Protein AF-A0A0P1GDV9-F1 (afdb_monomer_lite)

Sequence (180 aa):
MIRPWNLSLCFVAASLPMLGAALVVLEMSLGLLAMLALVALIRLAWLDDNIVNDLLESERLPTAYINTMRRRQIWAWRLFGVASDRDPADVSPSLLATRLKAEAQCISTVLLTGAALVGAVLLPGLVGGVFFALMFWAAWQQMDRLAVTLVVLEYGAALPRERLLWRPAWVGSWLPRDDG

Structure (mmCIF, N/CA/C/O backbone):
data_AF-A0A0P1GDV9-F1
#
_entry.id   AF-A0A0P1GDV9-F1
#
loop_
_atom_site.group_PDB
_atom_site.id
_atom_site.type_symbol
_atom_site.label_atom_id
_atom_site.label_alt_id
_atom_site.label_comp_id
_atom_site.label_asym_id
_atom_site.label_entity_id
_atom_site.label_seq_id
_atom_site.pdbx_PDB_ins_code
_atom_site.Cartn_x
_atom_site.Cartn_y
_atom_site.Cartn_z
_atom_site.occupancy
_atom_site.B_iso_or_equiv
_atom_site.auth_seq_id
_atom_site.auth_comp_id
_atom_site.auth_asym_id
_atom_site.auth_atom_id
_atom_site.pdbx_PDB_model_num
ATOM 1 N N . MET A 1 1 ? -23.173 -13.476 1.689 1.00 49.09 1 MET A N 1
ATOM 2 C CA . MET A 1 1 ? -23.442 -13.620 0.241 1.00 49.09 1 MET A CA 1
ATOM 3 C C . MET A 1 1 ? -22.725 -12.477 -0.459 1.00 49.09 1 MET A C 1
ATOM 5 O O . MET A 1 1 ? -23.055 -11.330 -0.181 1.00 49.09 1 MET A O 1
ATOM 9 N N . ILE A 1 2 ? -21.681 -12.766 -1.240 1.00 51.66 2 ILE A N 1
ATOM 10 C CA . ILE A 1 2 ? -20.882 -11.723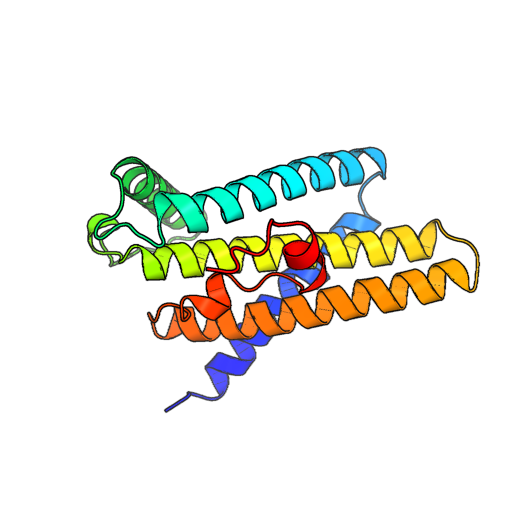 -1.897 1.00 51.66 2 ILE A CA 1
ATOM 11 C C . ILE A 1 2 ? -21.708 -11.142 -3.041 1.00 51.66 2 ILE A C 1
ATOM 13 O O . ILE A 1 2 ? -22.131 -11.880 -3.928 1.00 51.66 2 ILE A O 1
ATOM 17 N N . ARG A 1 3 ? -21.970 -9.834 -3.009 1.00 63.09 3 ARG A N 1
ATOM 18 C CA . ARG A 1 3 ? -22.605 -9.145 -4.133 1.00 63.09 3 ARG A CA 1
ATOM 19 C C . ARG A 1 3 ? -21.565 -9.017 -5.258 1.00 63.09 3 ARG A C 1
ATOM 21 O O . ARG A 1 3 ? -20.525 -8.407 -5.028 1.00 63.09 3 ARG A O 1
ATOM 28 N N . PRO A 1 4 ? -21.786 -9.591 -6.452 1.00 61.56 4 PRO A N 1
ATOM 29 C CA . PRO A 1 4 ? -20.751 -9.698 -7.490 1.00 61.56 4 PRO A CA 1
ATOM 30 C C . PRO A 1 4 ? -20.240 -8.340 -8.004 1.00 61.56 4 PRO A C 1
ATOM 32 O O . PRO A 1 4 ? -19.102 -8.239 -8.460 1.00 61.56 4 PRO A O 1
ATOM 35 N N . TRP A 1 5 ? -21.032 -7.272 -7.868 1.00 63.47 5 TRP A N 1
ATOM 36 C CA . TRP A 1 5 ? -20.610 -5.911 -8.212 1.00 63.47 5 TRP A CA 1
ATOM 37 C C . TRP A 1 5 ? -19.539 -5.337 -7.268 1.00 63.47 5 TRP A C 1
ATOM 39 O O . TRP A 1 5 ? -18.716 -4.536 -7.705 1.00 63.47 5 TRP A O 1
ATOM 49 N N . ASN A 1 6 ? -19.468 -5.799 -6.019 1.00 74.06 6 ASN A N 1
ATOM 50 C CA . ASN A 1 6 ? -18.494 -5.312 -5.039 1.00 74.06 6 ASN A CA 1
ATOM 51 C C . ASN A 1 6 ? -17.064 -5.773 -5.359 1.00 74.06 6 ASN A C 1
ATOM 53 O O . ASN A 1 6 ? -16.119 -4.995 -5.283 1.00 74.06 6 ASN A O 1
ATOM 57 N N . LEU A 1 7 ? -16.906 -7.019 -5.821 1.00 76.38 7 LEU A N 1
ATOM 58 C CA . LEU A 1 7 ? -15.599 -7.557 -6.222 1.00 76.38 7 LEU A CA 1
ATOM 59 C C . LEU A 1 7 ? -14.996 -6.777 -7.394 1.00 76.38 7 LEU A C 1
ATOM 61 O O . LEU A 1 7 ? -13.810 -6.454 -7.380 1.00 76.38 7 LEU A O 1
ATOM 65 N N . SER A 1 8 ? -15.829 -6.443 -8.381 1.00 80.88 8 SER A N 1
ATOM 66 C CA . SER A 1 8 ? -15.400 -5.675 -9.553 1.00 80.88 8 SER A CA 1
ATOM 67 C C . SER A 1 8 ? -14.944 -4.271 -9.151 1.00 80.88 8 SER A C 1
ATOM 69 O O . SER A 1 8 ? -13.902 -3.809 -9.608 1.00 80.88 8 SER A O 1
ATOM 71 N N . LEU A 1 9 ? -15.670 -3.616 -8.239 1.00 86.69 9 LEU A N 1
ATOM 72 C CA . LEU A 1 9 ? -15.297 -2.303 -7.709 1.00 86.69 9 LEU A CA 1
ATOM 73 C C . LEU A 1 9 ? -13.990 -2.347 -6.912 1.00 86.69 9 LEU A C 1
ATOM 75 O O . LEU A 1 9 ? -13.138 -1.485 -7.112 1.00 86.69 9 LEU A O 1
ATOM 79 N N . CYS A 1 10 ? -13.791 -3.350 -6.053 1.00 84.38 10 CYS A N 1
ATOM 80 C CA . CYS A 1 10 ? -12.544 -3.498 -5.301 1.00 84.38 10 CYS A CA 1
ATOM 81 C C . CYS A 1 10 ? -11.346 -3.777 -6.209 1.00 84.38 10 CYS A C 1
ATOM 83 O O . CYS A 1 10 ? -10.265 -3.253 -5.957 1.00 84.38 10 CYS A O 1
ATOM 85 N N . PHE A 1 11 ? -11.530 -4.564 -7.271 1.00 84.94 11 PHE A N 1
ATOM 86 C CA . PHE A 1 11 ? -10.477 -4.818 -8.249 1.00 84.94 11 PHE A CA 1
ATOM 87 C C . PHE A 1 11 ? -10.116 -3.547 -9.027 1.00 84.94 11 PHE A C 1
ATOM 89 O O . PHE A 1 11 ? -8.943 -3.186 -9.114 1.00 84.94 11 PHE A O 1
ATOM 96 N N . VAL A 1 12 ? -11.122 -2.809 -9.512 1.00 88.56 12 VAL A N 1
ATOM 97 C CA . VAL A 1 12 ? -10.911 -1.503 -10.155 1.00 88.56 12 VAL A CA 1
ATOM 98 C C . VAL A 1 12 ? -10.182 -0.559 -9.199 1.00 88.56 12 VAL A C 1
ATOM 100 O O . VAL A 1 12 ? -9.151 -0.003 -9.569 1.00 88.56 12 VAL A O 1
ATOM 103 N N . ALA A 1 13 ? -10.639 -0.439 -7.951 1.00 86.44 13 ALA A N 1
ATOM 104 C CA . ALA A 1 13 ? -10.000 0.398 -6.940 1.00 86.44 13 ALA A CA 1
ATOM 105 C C . ALA A 1 13 ? -8.549 -0.024 -6.652 1.00 86.44 13 ALA A C 1
ATOM 107 O O . ALA A 1 13 ? -7.683 0.837 -6.520 1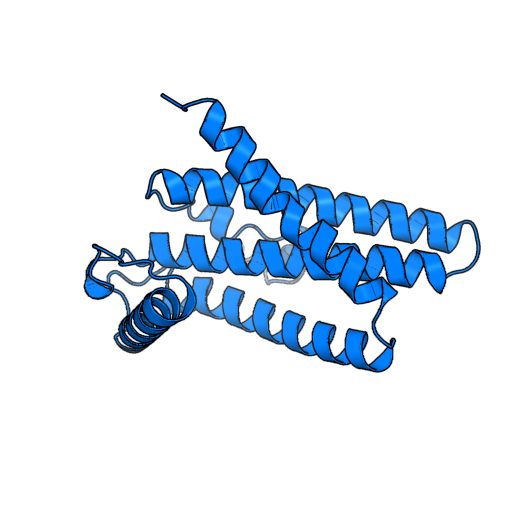.00 86.44 13 ALA A O 1
ATOM 108 N N . ALA A 1 14 ? -8.263 -1.327 -6.602 1.00 85.62 14 ALA A N 1
ATOM 109 C CA . ALA A 1 14 ? -6.916 -1.850 -6.389 1.00 85.62 14 ALA A CA 1
ATOM 110 C C . ALA A 1 14 ? -5.979 -1.614 -7.584 1.00 85.62 14 ALA A C 1
ATOM 112 O O . ALA A 1 14 ? -4.772 -1.511 -7.382 1.00 85.62 14 ALA A O 1
ATOM 113 N N . SER A 1 15 ? -6.520 -1.486 -8.801 1.00 87.12 15 SER A N 1
ATOM 114 C CA . SER A 1 15 ? -5.752 -1.197 -10.022 1.00 87.12 15 SER A CA 1
ATOM 115 C C . SER A 1 15 ? -5.386 0.287 -10.187 1.00 87.12 15 SER A C 1
ATOM 117 O O . SER A 1 15 ? -4.376 0.611 -10.816 1.00 87.12 15 SER A O 1
ATOM 119 N N . LEU A 1 16 ? -6.161 1.203 -9.586 1.00 91.50 16 LEU A N 1
ATOM 120 C CA . LEU A 1 16 ? -5.926 2.652 -9.674 1.00 91.50 16 LEU A CA 1
ATOM 121 C C . LEU A 1 16 ? -4.518 3.081 -9.221 1.00 91.50 16 LEU A C 1
ATOM 123 O O . LEU A 1 16 ? -3.921 3.901 -9.916 1.00 91.50 16 LEU A O 1
ATOM 127 N N . PRO A 1 17 ? -3.938 2.545 -8.128 1.00 91.38 17 PRO A N 1
ATOM 128 C CA . PRO A 1 17 ? -2.556 2.823 -7.751 1.00 91.38 17 PRO A CA 1
ATOM 129 C C . PRO A 1 17 ? -1.537 2.487 -8.845 1.00 91.38 17 PRO A C 1
ATOM 131 O O . PRO A 1 17 ? -0.610 3.264 -9.050 1.00 91.38 17 PRO A O 1
ATOM 134 N N . MET A 1 18 ? -1.708 1.376 -9.575 1.00 91.19 18 MET A N 1
ATOM 135 C CA . MET A 1 18 ? -0.808 1.016 -10.682 1.00 91.19 18 MET A CA 1
ATOM 136 C C . MET A 1 18 ? -0.916 2.026 -11.827 1.00 91.19 18 MET A C 1
ATOM 138 O O . MET A 1 18 ? 0.101 2.522 -12.309 1.00 91.19 18 MET A O 1
ATOM 142 N N . LEU A 1 19 ? -2.143 2.375 -12.229 1.00 90.69 19 LEU A N 1
ATOM 143 C CA . LEU A 1 19 ? -2.387 3.375 -13.274 1.00 90.69 19 LEU A CA 1
ATOM 144 C C . LEU A 1 19 ? -1.840 4.752 -12.878 1.00 90.69 19 LEU A C 1
ATOM 146 O O . LEU A 1 19 ? -1.146 5.394 -13.662 1.00 90.69 19 LEU A O 1
ATOM 150 N N . GLY A 1 20 ? -2.107 5.184 -11.644 1.00 89.25 20 GLY A N 1
ATOM 151 C CA . GLY A 1 20 ? -1.603 6.443 -11.104 1.00 89.25 20 GLY A CA 1
ATOM 152 C C . GLY A 1 20 ? -0.076 6.477 -11.051 1.00 89.25 20 GLY A C 1
ATOM 153 O O . GLY A 1 20 ? 0.523 7.462 -11.472 1.00 89.25 20 GLY A O 1
ATOM 154 N N . ALA A 1 21 ? 0.563 5.391 -10.607 1.00 88.81 21 ALA A N 1
ATOM 155 C CA . ALA A 1 21 ? 2.019 5.272 -10.602 1.00 88.81 21 ALA A CA 1
ATOM 156 C C . ALA A 1 21 ? 2.602 5.382 -12.014 1.00 88.81 21 ALA A C 1
ATOM 158 O O . ALA A 1 21 ? 3.586 6.091 -12.211 1.00 88.81 21 ALA A O 1
ATOM 159 N N . ALA A 1 22 ? 1.979 4.722 -12.994 1.00 89.50 22 ALA A N 1
ATOM 160 C CA . ALA A 1 22 ? 2.424 4.781 -14.378 1.00 89.50 22 ALA A CA 1
ATOM 161 C C . ALA A 1 22 ? 2.381 6.208 -14.935 1.00 89.50 22 ALA A C 1
ATOM 163 O O . ALA A 1 22 ? 3.375 6.673 -15.485 1.00 89.50 22 ALA A O 1
ATOM 164 N N . LEU A 1 23 ? 1.275 6.927 -14.723 1.00 91.19 23 LEU A N 1
ATOM 165 C CA . LEU A 1 23 ? 1.147 8.324 -15.147 1.00 91.19 23 LEU A CA 1
ATOM 166 C C . LEU A 1 23 ? 2.181 9.228 -14.461 1.00 91.19 23 LEU A C 1
ATOM 168 O O . LEU A 1 23 ? 2.836 10.024 -15.122 1.00 91.19 23 LEU A O 1
ATOM 172 N N . VAL A 1 24 ? 2.377 9.075 -13.149 1.00 89.06 24 VAL A N 1
ATOM 173 C CA . VAL A 1 24 ? 3.341 9.884 -12.385 1.00 89.06 24 VAL A CA 1
ATOM 174 C C . VAL A 1 24 ? 4.775 9.664 -12.869 1.00 89.06 24 VAL A C 1
ATOM 176 O O . VAL A 1 24 ? 5.533 10.621 -12.999 1.00 89.06 24 VAL A O 1
ATOM 179 N N . VAL A 1 25 ? 5.156 8.419 -13.151 1.00 89.69 25 VAL A N 1
ATOM 180 C CA . VAL A 1 25 ? 6.519 8.078 -13.586 1.00 89.69 25 VAL A CA 1
ATOM 181 C C . VAL A 1 25 ? 6.840 8.633 -14.968 1.00 89.69 25 VAL A C 1
ATOM 183 O O . VAL A 1 25 ? 7.984 9.004 -15.211 1.00 89.69 25 VAL A O 1
ATOM 186 N N . LEU A 1 26 ? 5.848 8.715 -15.855 1.00 86.00 26 LEU A N 1
ATOM 187 C CA . LEU A 1 26 ? 6.033 9.271 -17.195 1.00 86.00 26 LEU A CA 1
ATOM 188 C C . LEU A 1 26 ? 6.226 10.796 -17.185 1.00 86.00 26 LEU A C 1
ATOM 190 O O . LEU A 1 26 ? 6.903 11.322 -18.063 1.00 86.00 26 LEU A O 1
ATOM 194 N N . GLU A 1 27 ? 5.669 11.489 -16.190 1.00 91.06 27 GLU A N 1
ATOM 195 C CA . GLU A 1 27 ? 5.652 12.958 -16.126 1.00 91.06 27 GLU A CA 1
ATOM 196 C C . GLU A 1 27 ? 6.720 13.552 -15.189 1.00 91.06 27 GLU A C 1
ATOM 198 O O . GLU A 1 27 ? 7.066 14.730 -15.289 1.00 91.06 27 GLU A O 1
ATOM 203 N N . MET A 1 28 ? 7.245 12.771 -14.240 1.00 91.19 28 MET A N 1
ATOM 204 C CA . MET A 1 28 ? 8.168 13.273 -13.218 1.00 91.19 28 MET A CA 1
ATOM 205 C C . MET A 1 28 ? 9.642 13.018 -13.534 1.00 91.19 28 MET A C 1
ATOM 207 O O . MET A 1 28 ? 10.029 12.020 -14.135 1.00 91.19 28 MET A O 1
ATOM 211 N N . SER A 1 29 ? 10.506 13.904 -13.030 1.00 92.88 29 SER A N 1
ATOM 212 C CA . SER A 1 29 ? 11.953 13.701 -13.089 1.00 92.88 29 SER A CA 1
ATOM 213 C C . SER A 1 29 ? 12.409 12.576 -12.151 1.00 92.88 29 SER A C 1
ATOM 215 O O . SER A 1 29 ? 11.859 12.379 -11.064 1.00 92.88 29 SER A O 1
ATOM 217 N N . LEU A 1 30 ? 13.482 11.874 -12.532 1.00 90.00 30 LEU A N 1
ATOM 218 C CA . LEU A 1 30 ? 14.034 10.757 -11.753 1.00 90.00 30 LEU A CA 1
ATOM 219 C C . LEU A 1 30 ? 14.408 11.148 -10.316 1.00 90.00 30 LEU A C 1
ATOM 221 O O . LEU A 1 30 ? 14.197 10.366 -9.393 1.00 90.00 30 LEU A O 1
ATOM 225 N N . GLY A 1 31 ? 14.928 12.363 -10.111 1.00 91.12 31 GLY A N 1
ATOM 226 C CA . GLY A 1 31 ? 15.275 12.858 -8.777 1.00 91.12 31 GLY A CA 1
ATOM 227 C C . GLY A 1 31 ? 14.054 12.978 -7.859 1.00 91.12 31 GLY A C 1
ATOM 228 O O . GLY A 1 31 ? 14.101 12.537 -6.712 1.00 91.12 31 GLY A O 1
ATOM 229 N N . LEU A 1 32 ? 12.938 13.505 -8.374 1.00 92.00 32 LEU A N 1
ATOM 230 C CA . LEU A 1 32 ? 11.686 13.595 -7.617 1.00 92.00 32 LEU A CA 1
ATOM 231 C C . LEU A 1 32 ? 11.095 12.211 -7.345 1.00 92.00 32 LEU A C 1
ATOM 233 O O . LEU A 1 32 ? 10.668 11.946 -6.223 1.00 92.00 32 LEU A O 1
ATOM 237 N N . LEU A 1 33 ? 11.131 11.312 -8.332 1.00 93.62 33 LEU A N 1
ATOM 238 C CA . LEU A 1 33 ? 10.692 9.926 -8.156 1.00 93.62 33 LEU A CA 1
ATOM 239 C C . LEU A 1 33 ? 11.490 9.217 -7.056 1.00 93.62 33 LEU A C 1
ATOM 241 O O . LEU A 1 33 ? 10.896 8.551 -6.212 1.00 93.62 33 LEU A O 1
ATOM 245 N N . ALA A 1 34 ? 12.811 9.406 -7.009 1.00 91.81 34 ALA A N 1
ATOM 246 C CA . ALA A 1 34 ? 13.656 8.843 -5.959 1.00 91.81 34 ALA A CA 1
ATOM 247 C C . ALA A 1 34 ? 13.310 9.401 -4.566 1.00 91.81 34 ALA A C 1
ATOM 249 O O . ALA A 1 34 ? 13.218 8.638 -3.603 1.00 91.81 34 ALA A O 1
ATOM 250 N N . MET A 1 35 ? 13.061 10.711 -4.449 1.00 95.69 35 MET A N 1
ATOM 251 C CA . MET A 1 35 ? 12.635 11.321 -3.182 1.00 95.69 35 MET A CA 1
ATOM 252 C C . MET A 1 35 ? 11.270 10.797 -2.721 1.00 95.69 35 MET A C 1
ATOM 254 O O . MET A 1 35 ? 11.110 10.439 -1.554 1.00 95.69 35 MET A O 1
ATOM 258 N N . LEU A 1 36 ? 10.295 10.709 -3.631 1.00 94.19 36 LEU A N 1
ATOM 259 C CA . LEU A 1 36 ? 8.977 10.146 -3.334 1.00 94.19 36 LEU A CA 1
ATOM 260 C C . LEU A 1 36 ? 9.078 8.673 -2.934 1.00 94.19 36 LEU A C 1
ATOM 262 O O . LEU A 1 36 ? 8.427 8.258 -1.975 1.00 94.19 36 LEU A O 1
ATOM 266 N N . ALA A 1 37 ? 9.930 7.902 -3.613 1.00 93.81 37 ALA A N 1
ATOM 267 C CA . ALA A 1 37 ? 10.181 6.509 -3.276 1.00 93.81 37 ALA A CA 1
ATOM 268 C C . ALA A 1 37 ? 10.767 6.364 -1.865 1.00 93.81 37 ALA A C 1
ATOM 270 O O . ALA A 1 37 ? 10.305 5.523 -1.098 1.00 93.81 37 ALA A O 1
ATOM 271 N N . LEU A 1 38 ? 11.718 7.220 -1.480 1.00 95.81 38 LEU A N 1
ATOM 272 C CA . LEU A 1 38 ? 12.285 7.216 -0.131 1.00 95.81 38 LEU A CA 1
ATOM 273 C C . LEU A 1 38 ? 11.224 7.521 0.936 1.00 95.81 38 LEU A C 1
ATOM 275 O O . LEU A 1 38 ? 11.117 6.798 1.925 1.00 95.81 38 LEU A O 1
ATOM 279 N N . VAL A 1 39 ? 10.406 8.555 0.723 1.00 96.06 39 VAL A N 1
ATOM 280 C CA . VAL A 1 39 ? 9.308 8.905 1.641 1.00 96.06 39 VAL A CA 1
ATOM 281 C C . VAL A 1 39 ? 8.308 7.753 1.758 1.00 96.06 39 VAL A C 1
ATOM 283 O O . VAL A 1 39 ? 7.880 7.411 2.860 1.00 96.06 39 VAL A O 1
ATOM 286 N N . ALA A 1 40 ? 7.966 7.119 0.638 1.00 94.25 40 ALA A N 1
ATOM 287 C CA . ALA A 1 40 ? 7.076 5.969 0.601 1.00 94.25 40 ALA A CA 1
ATOM 288 C C . ALA A 1 40 ? 7.655 4.750 1.343 1.00 94.25 40 ALA A C 1
ATOM 290 O O . ALA A 1 40 ? 6.923 4.088 2.074 1.00 94.25 40 ALA A O 1
ATOM 291 N N . LEU A 1 41 ? 8.959 4.481 1.228 1.00 94.31 41 LEU A N 1
ATOM 292 C CA . LEU A 1 41 ? 9.630 3.410 1.973 1.00 94.31 41 LEU A CA 1
ATOM 293 C C . LEU A 1 41 ? 9.647 3.677 3.483 1.00 94.31 41 LEU A C 1
ATOM 295 O O . LEU A 1 41 ? 9.322 2.785 4.264 1.00 94.31 41 LEU A O 1
ATOM 299 N N . ILE A 1 42 ? 9.952 4.911 3.902 1.00 95.44 42 ILE A N 1
ATOM 300 C CA . ILE A 1 42 ? 9.871 5.316 5.316 1.00 95.44 42 ILE A CA 1
ATOM 301 C C . ILE A 1 42 ? 8.438 5.138 5.828 1.00 95.44 42 ILE A C 1
ATOM 303 O O . ILE A 1 42 ? 8.217 4.614 6.920 1.00 95.44 42 ILE A O 1
ATOM 307 N N . ARG A 1 43 ? 7.448 5.534 5.021 1.00 94.75 43 ARG A N 1
ATOM 308 C CA . ARG A 1 43 ? 6.032 5.373 5.354 1.00 94.75 43 ARG A CA 1
ATOM 309 C C . ARG A 1 43 ? 5.644 3.904 5.501 1.00 94.75 43 ARG A C 1
ATOM 311 O O . ARG A 1 43 ? 4.911 3.589 6.431 1.00 94.75 43 ARG A O 1
ATOM 318 N N . LEU A 1 44 ? 6.126 3.024 4.623 1.00 92.62 44 LEU A N 1
ATOM 319 C CA . LEU A 1 44 ? 5.893 1.582 4.722 1.00 92.62 44 LEU A CA 1
ATOM 320 C C . LEU A 1 44 ? 6.454 1.007 6.020 1.00 92.62 44 LEU A C 1
ATOM 322 O O . LEU A 1 44 ? 5.721 0.332 6.736 1.00 92.62 44 LEU A O 1
ATOM 326 N N . ALA A 1 45 ? 7.708 1.327 6.351 1.00 92.00 45 ALA A N 1
ATOM 327 C CA . ALA A 1 45 ? 8.336 0.868 7.587 1.00 92.00 45 ALA A CA 1
ATOM 328 C C . ALA A 1 45 ? 7.552 1.331 8.824 1.00 92.00 45 ALA A C 1
ATOM 330 O O . ALA A 1 45 ? 7.263 0.534 9.710 1.00 92.00 45 ALA A O 1
ATOM 331 N N . TRP A 1 46 ? 7.137 2.600 8.844 1.00 93.44 46 TRP A N 1
ATOM 332 C CA . TRP A 1 46 ? 6.319 3.154 9.922 1.00 93.44 46 TRP A CA 1
ATOM 333 C C . TRP A 1 46 ? 4.941 2.484 10.035 1.00 93.44 46 TRP A C 1
ATOM 335 O O . TRP A 1 46 ? 4.449 2.254 11.136 1.00 93.44 46 TRP A O 1
ATOM 345 N N . LEU A 1 47 ? 4.291 2.174 8.906 1.00 92.19 47 LEU A N 1
ATOM 346 C CA . LEU A 1 47 ? 2.999 1.482 8.904 1.00 92.19 47 LEU A CA 1
ATOM 347 C C . LEU A 1 47 ? 3.124 0.061 9.451 1.00 92.19 47 LEU A C 1
ATOM 349 O O . LEU A 1 47 ? 2.297 -0.339 10.267 1.00 92.19 47 LEU A O 1
ATOM 353 N N . ASP A 1 48 ? 4.137 -0.684 9.010 1.00 90.38 48 ASP A N 1
ATOM 354 C CA . ASP A 1 48 ? 4.367 -2.047 9.482 1.00 90.38 48 ASP A CA 1
ATOM 355 C C . ASP A 1 48 ? 4.688 -2.068 10.984 1.00 90.38 48 ASP A C 1
ATOM 357 O O . ASP A 1 48 ? 4.130 -2.899 11.700 1.00 90.38 48 ASP A O 1
ATOM 361 N N . ASP A 1 49 ? 5.511 -1.136 11.473 1.00 90.12 49 ASP A N 1
ATOM 362 C CA . ASP A 1 49 ? 5.853 -1.030 12.897 1.00 90.12 49 ASP A CA 1
ATOM 363 C C . ASP A 1 49 ? 4.613 -0.767 13.765 1.00 90.12 49 ASP A C 1
ATOM 365 O O . ASP A 1 49 ? 4.332 -1.506 14.706 1.00 90.12 49 ASP A O 1
ATOM 369 N N . ASN A 1 50 ? 3.780 0.199 13.371 1.00 90.69 50 ASN A N 1
ATOM 370 C CA . ASN A 1 50 ? 2.548 0.517 14.091 1.00 90.69 50 ASN A CA 1
ATOM 371 C C . ASN A 1 50 ? 1.507 -0.604 14.046 1.00 90.69 50 ASN A C 1
ATOM 373 O O . ASN A 1 50 ? 0.770 -0.810 15.007 1.00 90.69 50 ASN A O 1
ATOM 377 N N . ILE A 1 51 ? 1.401 -1.332 12.931 1.00 91.12 51 ILE A N 1
ATOM 378 C CA . ILE A 1 51 ? 0.498 -2.486 12.868 1.00 91.12 51 ILE A CA 1
ATOM 379 C C . ILE A 1 51 ? 0.927 -3.521 13.907 1.00 91.12 51 ILE A C 1
ATOM 381 O O . ILE A 1 51 ? 0.079 -4.013 14.650 1.00 91.12 51 ILE A O 1
ATOM 385 N N . VAL A 1 52 ? 2.223 -3.838 13.962 1.00 89.31 52 VAL A N 1
ATOM 386 C CA . VAL A 1 52 ? 2.755 -4.883 14.840 1.00 89.31 52 VAL A CA 1
ATOM 387 C C . VAL A 1 52 ? 2.700 -4.466 16.305 1.00 89.31 52 VAL A C 1
ATOM 389 O O . VAL A 1 52 ? 2.136 -5.207 17.107 1.00 89.31 52 VAL A O 1
ATOM 392 N N . ASN A 1 53 ? 3.237 -3.294 16.636 1.00 87.69 53 ASN A N 1
ATOM 393 C CA . ASN A 1 53 ? 3.475 -2.894 18.021 1.00 87.69 53 ASN A CA 1
ATOM 394 C C . ASN A 1 53 ? 2.263 -2.206 18.662 1.00 87.69 53 ASN A C 1
ATOM 396 O O . ASN A 1 53 ? 1.986 -2.437 19.835 1.00 87.69 53 ASN A O 1
ATOM 400 N N . ASP A 1 54 ? 1.514 -1.391 17.910 1.00 89.12 54 ASP A N 1
ATOM 401 C CA . ASP A 1 54 ? 0.447 -0.570 18.500 1.00 89.12 54 ASP A CA 1
ATOM 402 C C . ASP A 1 54 ? -0.944 -1.203 18.383 1.00 89.12 54 ASP A C 1
ATOM 404 O O . ASP A 1 54 ? -1.827 -0.912 19.192 1.00 89.12 54 ASP A O 1
ATOM 408 N N . LEU A 1 55 ? -1.195 -2.001 17.336 1.00 90.00 55 LEU A N 1
ATOM 409 C CA . LEU A 1 55 ? -2.565 -2.370 16.956 1.00 90.00 55 LEU A CA 1
ATOM 410 C C . LEU A 1 55 ? -2.908 -3.846 17.123 1.00 90.00 55 LEU A C 1
ATOM 412 O O . LEU A 1 55 ? -4.067 -4.147 17.402 1.00 90.00 55 LEU A O 1
ATOM 416 N N . LEU A 1 56 ? -1.960 -4.766 16.927 1.00 87.31 56 LEU A N 1
ATOM 417 C CA . LEU A 1 56 ? -2.262 -6.201 16.994 1.00 87.31 56 LEU A CA 1
ATOM 418 C C . LEU A 1 56 ? -2.535 -6.702 18.413 1.00 87.31 56 LEU A C 1
ATOM 420 O O . LEU A 1 56 ? -3.298 -7.653 18.569 1.00 87.31 56 LEU A O 1
ATOM 424 N N . GLU A 1 57 ? -1.928 -6.079 19.420 1.00 86.06 57 GLU A N 1
ATOM 425 C CA . GLU A 1 57 ? -2.048 -6.499 20.823 1.00 86.06 57 GLU A CA 1
ATOM 426 C C . GLU A 1 57 ? -2.957 -5.585 21.644 1.00 86.06 57 GLU A C 1
ATOM 428 O O . GLU A 1 57 ? -3.315 -5.914 22.773 1.00 86.06 57 GLU A O 1
ATOM 433 N N . SER A 1 58 ? -3.373 -4.450 21.081 1.00 86.81 58 SER A N 1
ATOM 434 C CA . SER A 1 58 ? -4.208 -3.509 21.812 1.00 86.81 58 SER A CA 1
ATOM 435 C C . SER A 1 58 ? -5.679 -3.915 21.800 1.00 86.81 58 SER A C 1
ATOM 437 O O . SER A 1 58 ? -6.275 -4.163 20.751 1.00 86.81 58 SER A O 1
ATOM 439 N N . GLU A 1 59 ? -6.306 -3.880 22.974 1.00 87.62 59 GLU A N 1
ATOM 440 C CA . GLU A 1 59 ? -7.752 -4.068 23.129 1.00 87.62 59 GLU A CA 1
ATOM 441 C C . GLU A 1 59 ? -8.554 -2.825 22.709 1.00 87.62 59 GLU A C 1
ATOM 443 O O . GLU A 1 59 ? -9.733 -2.920 22.366 1.00 87.62 59 GLU A O 1
ATOM 448 N N . ARG A 1 60 ? -7.930 -1.637 22.742 1.00 88.75 60 ARG A N 1
ATOM 449 C CA . ARG A 1 60 ? -8.578 -0.347 22.449 1.00 88.75 60 ARG A CA 1
ATOM 450 C C . ARG A 1 60 ? -7.685 0.559 21.613 1.00 88.75 60 ARG A C 1
ATOM 452 O O . ARG A 1 60 ? -6.463 0.502 21.693 1.00 88.75 60 ARG A O 1
ATOM 459 N N . LEU A 1 61 ? -8.285 1.433 20.810 1.00 89.94 61 LEU A N 1
ATOM 460 C CA . LEU A 1 61 ? -7.504 2.381 20.018 1.00 89.94 61 LEU A CA 1
ATOM 461 C C . LEU A 1 61 ? -6.851 3.449 20.908 1.00 89.94 61 LEU A C 1
ATOM 463 O O . LEU A 1 61 ? -7.553 4.086 21.699 1.00 89.94 61 LEU A O 1
ATOM 467 N N . PRO A 1 62 ? -5.545 3.727 20.743 1.00 88.94 62 PRO A N 1
ATOM 468 C CA . PRO A 1 62 ? -4.921 4.854 21.420 1.00 88.94 62 PRO A CA 1
ATOM 469 C C . PRO A 1 62 ? -5.534 6.187 20.967 1.00 88.94 62 PRO A C 1
ATOM 471 O O . PRO A 1 62 ? -5.830 6.393 19.785 1.00 88.94 62 PRO A O 1
ATOM 474 N N . THR A 1 63 ? -5.657 7.145 21.889 1.00 89.94 63 THR A N 1
ATOM 475 C CA . THR A 1 63 ? -6.283 8.461 21.648 1.00 89.94 63 THR A CA 1
ATOM 476 C C . THR A 1 63 ? -5.667 9.217 20.465 1.00 89.94 63 THR A C 1
ATOM 478 O O . THR A 1 63 ? -6.362 9.930 19.737 1.00 89.94 63 THR A O 1
ATOM 481 N N . ALA A 1 64 ? -4.366 9.036 20.220 1.00 89.44 64 ALA A N 1
ATOM 482 C CA . ALA A 1 64 ? -3.672 9.624 19.076 1.00 89.44 64 ALA A CA 1
ATOM 483 C C . ALA A 1 64 ? -4.248 9.156 17.722 1.00 89.44 64 ALA A C 1
ATOM 485 O O . ALA A 1 64 ? -4.428 9.971 16.807 1.00 89.44 64 ALA A O 1
ATOM 486 N N . TYR A 1 65 ? -4.609 7.874 17.602 1.00 89.00 65 TYR A N 1
ATOM 487 C CA . TYR A 1 65 ? -5.227 7.321 16.393 1.00 89.00 65 TYR A CA 1
ATOM 488 C C . TYR A 1 65 ? -6.654 7.836 16.208 1.00 89.00 65 TYR A C 1
ATOM 490 O O . TYR A 1 65 ? -7.013 8.252 15.105 1.00 89.00 65 TYR A O 1
ATOM 498 N N . ILE A 1 66 ? -7.431 7.905 17.293 1.00 91.31 66 ILE A N 1
ATOM 499 C CA . ILE A 1 66 ? -8.798 8.451 17.293 1.00 91.31 66 ILE A CA 1
ATOM 500 C C . ILE A 1 66 ? -8.788 9.903 16.791 1.00 91.31 66 ILE A C 1
ATOM 502 O O . ILE A 1 66 ? -9.537 10.265 15.882 1.00 91.31 66 ILE A O 1
ATOM 506 N N . ASN A 1 67 ? -7.883 10.733 17.316 1.00 92.25 67 ASN A N 1
ATOM 507 C CA . ASN A 1 67 ? -7.748 12.130 16.901 1.00 92.25 67 ASN A CA 1
ATOM 508 C C . ASN A 1 67 ? -7.353 12.261 15.425 1.00 92.25 67 ASN A C 1
ATOM 510 O O . ASN A 1 67 ? -7.892 13.105 14.705 1.00 92.25 67 ASN A O 1
ATOM 514 N N . THR A 1 68 ? -6.440 11.410 14.954 1.00 90.00 68 THR A N 1
ATOM 515 C CA . THR A 1 68 ? -6.039 11.373 13.542 1.00 90.00 68 THR A CA 1
ATOM 516 C C . THR A 1 68 ? -7.208 10.986 12.635 1.00 90.00 68 THR A C 1
ATOM 518 O O . THR A 1 68 ? -7.433 11.635 11.613 1.00 90.00 68 THR A O 1
ATOM 521 N N . MET A 1 69 ? -7.997 9.979 13.014 1.00 88.56 69 MET A N 1
ATOM 522 C CA . MET A 1 69 ? -9.200 9.582 12.278 1.00 88.56 69 MET A CA 1
ATOM 523 C C . MET A 1 69 ? -10.245 10.695 12.226 1.00 88.56 69 MET A C 1
ATOM 525 O O . MET A 1 69 ? -10.751 10.982 11.142 1.00 88.56 69 MET A O 1
ATOM 529 N N . ARG A 1 70 ? -10.511 11.374 13.350 1.00 90.06 70 ARG A N 1
ATOM 530 C CA . ARG A 1 70 ? -11.426 12.528 13.390 1.00 90.06 70 ARG A CA 1
ATOM 531 C C . ARG A 1 70 ? -10.984 13.622 12.423 1.00 90.06 70 ARG A C 1
ATOM 533 O O . ARG A 1 70 ? -11.785 14.121 11.639 1.00 90.06 70 ARG A O 1
ATOM 540 N N . ARG A 1 71 ? -9.689 13.958 12.406 1.00 90.00 71 ARG A N 1
ATOM 541 C CA . ARG A 1 71 ? -9.139 14.938 11.452 1.00 90.00 71 ARG A CA 1
ATOM 542 C C . ARG A 1 71 ? -9.329 14.493 10.002 1.00 90.00 71 ARG A C 1
ATOM 544 O O . ARG A 1 71 ? -9.718 15.308 9.172 1.00 90.00 71 ARG A O 1
ATOM 551 N N . ARG A 1 72 ? -9.089 13.214 9.694 1.00 86.62 72 ARG A N 1
ATOM 552 C CA . ARG A 1 72 ? -9.304 12.659 8.346 1.00 86.62 72 ARG A CA 1
ATOM 553 C C . ARG A 1 72 ? -10.773 12.724 7.929 1.00 86.62 72 ARG A C 1
ATOM 555 O O . ARG A 1 72 ? -11.039 13.112 6.801 1.00 86.62 72 ARG A O 1
ATOM 562 N N . GLN A 1 73 ? -11.710 12.415 8.824 1.00 88.06 73 GLN A N 1
ATOM 563 C CA . GLN A 1 73 ? -13.148 12.549 8.558 1.00 88.06 73 GLN A CA 1
ATOM 564 C C . GLN A 1 73 ? -13.537 14.005 8.267 1.00 88.06 73 GLN A C 1
ATOM 566 O O . GLN A 1 73 ? -14.261 14.258 7.311 1.00 88.06 73 GLN A O 1
ATOM 571 N N . ILE A 1 74 ? -13.000 14.971 9.024 1.00 89.06 74 ILE A N 1
ATOM 572 C CA . ILE A 1 74 ? -13.231 16.403 8.768 1.00 89.06 74 ILE A CA 1
ATOM 573 C C . ILE A 1 74 ? -12.728 16.797 7.375 1.00 89.06 74 ILE A C 1
ATOM 575 O O . ILE A 1 74 ? -13.425 17.499 6.644 1.00 89.06 74 ILE A O 1
ATOM 579 N N . TRP A 1 75 ? -11.531 16.351 6.989 1.00 89.69 75 TRP A N 1
ATOM 580 C CA . TRP A 1 75 ? -10.998 16.620 5.653 1.00 89.69 75 TRP A CA 1
ATOM 581 C C . TRP A 1 75 ? -11.792 15.920 4.550 1.00 89.69 75 TRP A C 1
ATOM 583 O O . TRP A 1 75 ? -12.055 16.539 3.524 1.00 89.69 75 TRP A O 1
ATOM 593 N N . ALA A 1 76 ? -12.225 14.678 4.770 1.00 87.00 76 ALA A N 1
ATOM 594 C CA . ALA A 1 76 ? -13.061 13.946 3.823 1.00 87.00 76 ALA A CA 1
ATOM 595 C C . ALA A 1 76 ? -14.408 14.649 3.597 1.00 87.00 76 ALA A C 1
ATOM 597 O O . ALA A 1 76 ? -14.833 14.812 2.455 1.00 87.00 76 ALA A O 1
ATOM 598 N N . TRP A 1 77 ? -15.028 15.152 4.667 1.00 87.19 77 TRP A N 1
ATOM 599 C CA . TRP A 1 77 ? -16.226 15.980 4.573 1.00 87.19 77 TRP A CA 1
ATOM 600 C C . TRP A 1 77 ? -15.965 17.273 3.793 1.00 87.19 77 TRP A C 1
ATOM 602 O O . TRP A 1 77 ? -16.705 17.601 2.873 1.00 87.19 77 TRP A O 1
ATOM 612 N N . ARG A 1 78 ? -14.885 17.995 4.113 1.00 90.94 78 ARG A N 1
ATOM 613 C CA . ARG A 1 78 ? -14.566 19.277 3.462 1.00 90.94 78 ARG A CA 1
ATOM 614 C C . ARG A 1 78 ? -14.243 19.148 1.975 1.00 90.94 78 ARG A C 1
ATOM 616 O O . ARG A 1 78 ? -14.599 20.039 1.216 1.00 90.94 78 ARG A O 1
ATOM 623 N N . LEU A 1 79 ? -13.534 18.093 1.581 1.00 91.56 79 LEU A N 1
ATOM 624 C CA . LEU A 1 79 ? -13.059 17.919 0.206 1.00 91.56 79 LEU A CA 1
ATOM 625 C C . LEU A 1 79 ? -14.063 17.180 -0.677 1.00 91.56 79 LEU A C 1
ATOM 627 O O . LEU A 1 79 ? -14.150 17.470 -1.866 1.00 91.56 79 LEU A O 1
ATOM 631 N N . PHE A 1 80 ? -14.810 16.232 -0.108 1.00 89.75 80 PHE A N 1
ATOM 632 C CA . PHE A 1 80 ? -15.644 15.309 -0.880 1.00 89.75 80 PHE A CA 1
ATOM 633 C C . PHE A 1 80 ? -17.113 15.296 -0.444 1.00 89.75 80 PHE A C 1
ATOM 635 O O . PHE A 1 80 ? -17.907 14.577 -1.040 1.00 89.75 80 PHE A O 1
ATOM 642 N N . GLY A 1 81 ? -17.492 16.048 0.596 1.00 87.06 81 GLY A N 1
ATOM 643 C CA . GLY A 1 81 ? -18.859 16.038 1.129 1.00 87.06 81 GLY A CA 1
ATOM 644 C C . GLY A 1 81 ? -19.265 14.694 1.741 1.00 87.06 81 GLY A C 1
ATOM 645 O O . GLY A 1 81 ? -20.451 14.398 1.843 1.00 87.06 81 GLY A O 1
ATOM 646 N N . VAL A 1 82 ? -18.299 13.852 2.124 1.00 83.44 82 VAL A N 1
ATOM 647 C CA . VAL A 1 82 ? -18.566 12.509 2.658 1.00 83.44 82 VAL A CA 1
ATOM 648 C C . VAL A 1 82 ? -18.671 12.571 4.177 1.00 83.44 82 VAL A C 1
ATOM 650 O O . VAL A 1 82 ? -17.668 12.768 4.867 1.00 83.44 82 VAL A O 1
ATOM 653 N N . ALA A 1 83 ? -19.890 12.431 4.702 1.00 78.88 83 ALA A N 1
ATOM 654 C CA . ALA A 1 83 ? -20.129 12.310 6.137 1.00 78.88 83 ALA A CA 1
ATOM 655 C C . ALA A 1 83 ? -19.812 10.878 6.589 1.00 78.88 83 ALA A C 1
ATOM 657 O O . ALA A 1 83 ? -20.117 9.912 5.892 1.00 78.88 83 ALA A O 1
ATOM 658 N N . SER A 1 84 ? -19.174 10.741 7.750 1.00 76.81 84 SER A N 1
ATOM 659 C CA . SER A 1 84 ? -18.940 9.439 8.372 1.00 76.81 84 SER A CA 1
ATOM 660 C C . SER A 1 84 ? -19.891 9.272 9.544 1.00 76.81 84 SER A C 1
ATOM 662 O O . SER A 1 84 ? -19.747 9.974 10.539 1.00 76.81 84 SER A O 1
ATOM 664 N N . ASP A 1 85 ? -20.774 8.282 9.467 1.00 76.69 85 ASP A N 1
ATOM 665 C CA . ASP A 1 85 ? -21.738 7.981 10.536 1.00 76.69 85 ASP A CA 1
ATOM 666 C C . ASP A 1 85 ? -21.118 7.216 11.721 1.00 76.69 85 ASP A C 1
ATOM 668 O O . ASP A 1 85 ? -21.790 6.930 12.706 1.00 76.69 85 ASP A O 1
ATOM 672 N N . ARG A 1 86 ? -19.833 6.843 11.633 1.00 79.75 86 ARG A N 1
ATOM 673 C CA . ARG A 1 86 ? -19.128 6.063 12.666 1.00 79.75 86 ARG A CA 1
ATOM 674 C C . ARG A 1 86 ? -18.227 6.941 13.531 1.00 79.75 86 ARG A C 1
ATOM 676 O O . ARG A 1 86 ? -17.361 7.636 12.982 1.00 79.75 86 ARG A O 1
ATOM 683 N N . ASP A 1 87 ? -18.364 6.833 14.857 1.00 84.69 87 ASP A N 1
ATOM 684 C CA . ASP A 1 87 ? -17.408 7.410 15.810 1.00 84.69 87 ASP A CA 1
ATOM 685 C C . ASP A 1 87 ? -16.062 6.674 15.685 1.00 84.69 87 ASP A C 1
ATOM 687 O O . ASP A 1 87 ? -16.008 5.443 15.773 1.00 84.69 87 ASP A O 1
ATOM 691 N N . PRO A 1 88 ? -14.948 7.393 15.472 1.00 84.31 88 PRO A N 1
ATOM 692 C CA . PRO A 1 88 ? -13.612 6.810 15.490 1.00 84.31 88 PRO A CA 1
ATOM 693 C C . PRO A 1 88 ? -13.248 6.045 16.764 1.00 84.31 88 PRO A C 1
ATOM 695 O O . PRO A 1 88 ? -12.377 5.182 16.699 1.00 84.31 88 PRO A O 1
ATOM 698 N N . ALA A 1 89 ? -13.871 6.361 17.903 1.00 85.50 89 ALA A N 1
ATOM 699 C CA . ALA A 1 89 ? -13.619 5.663 19.163 1.00 85.50 89 ALA A CA 1
ATOM 700 C C . ALA A 1 89 ? -14.129 4.209 19.165 1.00 85.50 89 ALA A C 1
ATOM 702 O O . ALA A 1 89 ? -13.538 3.368 19.839 1.00 85.50 89 ALA A O 1
ATOM 703 N N . ASP A 1 90 ? -15.154 3.903 18.365 1.00 86.69 90 ASP A N 1
ATOM 704 C CA . ASP A 1 90 ? -15.789 2.578 18.309 1.00 86.69 90 ASP A CA 1
ATOM 705 C C . ASP A 1 90 ? -15.112 1.628 17.308 1.00 86.69 90 ASP A C 1
ATOM 707 O O . ASP A 1 90 ? -15.516 0.477 17.126 1.00 86.69 90 ASP A O 1
ATOM 711 N N . VAL A 1 91 ? -14.078 2.099 16.608 1.00 87.00 91 VAL A N 1
ATOM 712 C CA . VAL A 1 91 ? -13.355 1.287 15.629 1.00 87.00 91 VAL A CA 1
ATOM 713 C C . VAL A 1 91 ? -12.445 0.300 16.359 1.00 87.00 91 VAL A C 1
ATOM 715 O O . VAL A 1 91 ? -11.557 0.689 17.111 1.00 87.00 91 VAL A O 1
ATOM 718 N N . SER A 1 92 ? -12.603 -0.996 16.086 1.00 90.75 92 SER A N 1
ATOM 719 C CA . SER A 1 92 ? -11.701 -2.018 16.630 1.00 90.75 92 SER A CA 1
ATOM 720 C C . SER A 1 92 ? -10.260 -1.833 16.111 1.00 90.75 92 SER A C 1
ATOM 722 O O . SER A 1 92 ? -10.094 -1.608 14.902 1.00 90.75 92 SER A O 1
ATOM 724 N N . PRO A 1 93 ? -9.217 -2.013 16.945 1.00 92.00 93 PRO A N 1
ATOM 725 C CA . PRO A 1 93 ? -7.812 -1.913 16.530 1.00 92.00 93 PRO A CA 1
ATOM 726 C C . PRO A 1 93 ? -7.439 -2.804 15.340 1.00 92.00 93 PRO A C 1
ATOM 728 O O . PRO A 1 93 ? -6.758 -2.355 14.420 1.00 92.00 93 PRO A O 1
ATOM 731 N N . SER A 1 94 ? -7.973 -4.025 15.280 1.00 91.69 94 SER A N 1
ATOM 732 C CA . SER A 1 94 ? -7.757 -4.972 14.176 1.00 91.69 94 SER A CA 1
ATOM 733 C C . SER A 1 94 ? -8.306 -4.474 12.829 1.00 91.69 94 SER A C 1
ATOM 735 O O . SER A 1 94 ? -7.676 -4.643 11.778 1.00 91.69 94 SER A O 1
ATOM 737 N N . LEU A 1 95 ? -9.456 -3.796 12.841 1.00 92.12 95 LEU A N 1
ATOM 738 C CA . LEU A 1 95 ? -10.019 -3.159 11.649 1.00 92.12 95 LEU A CA 1
ATOM 739 C C . LEU A 1 95 ? -9.152 -1.978 11.194 1.00 92.12 95 LEU A C 1
ATOM 741 O O . LEU A 1 95 ? -8.939 -1.799 9.993 1.00 92.12 95 LEU A O 1
ATOM 745 N N . LEU A 1 96 ? -8.604 -1.194 12.130 1.00 93.44 96 LEU A N 1
ATOM 746 C CA . LEU A 1 96 ? -7.638 -0.149 11.791 1.00 93.44 96 LEU A CA 1
ATOM 747 C C . LEU A 1 96 ? -6.348 -0.739 11.212 1.00 93.44 96 LEU A C 1
ATOM 749 O O . LEU A 1 96 ? -5.900 -0.274 10.166 1.00 93.44 96 LEU A O 1
ATOM 753 N N . ALA A 1 97 ? -5.797 -1.788 11.822 1.00 94.12 97 ALA A N 1
ATOM 754 C CA . ALA A 1 97 ? -4.619 -2.486 11.311 1.00 94.12 97 ALA A CA 1
ATOM 755 C C . ALA A 1 97 ? -4.837 -2.970 9.872 1.00 94.12 97 ALA A C 1
ATOM 757 O O . ALA A 1 97 ? -3.974 -2.806 9.015 1.00 94.12 97 ALA A O 1
ATOM 758 N N . THR A 1 98 ? -6.037 -3.469 9.571 1.00 94.75 98 THR A N 1
ATOM 759 C CA . THR A 1 98 ? -6.427 -3.883 8.216 1.00 94.75 98 THR A CA 1
ATOM 760 C C . THR A 1 98 ? -6.437 -2.709 7.231 1.00 94.75 98 THR A C 1
ATOM 762 O O . THR A 1 98 ? -5.946 -2.840 6.111 1.00 94.75 98 THR A O 1
ATOM 765 N N . ARG A 1 99 ? -6.928 -1.531 7.642 1.00 93.44 99 ARG A N 1
ATOM 766 C CA . ARG A 1 99 ? -6.878 -0.308 6.817 1.00 93.44 99 ARG A CA 1
ATOM 767 C C . ARG A 1 99 ? -5.447 0.160 6.569 1.00 93.44 99 ARG A C 1
ATOM 769 O O . ARG A 1 99 ? -5.118 0.509 5.440 1.00 93.44 99 ARG A O 1
ATOM 776 N N . LEU A 1 100 ? -4.598 0.146 7.597 1.00 93.94 100 LEU A N 1
ATOM 777 C CA . LEU A 1 100 ? -3.181 0.487 7.451 1.00 93.94 100 LEU A CA 1
ATOM 778 C C . LEU A 1 100 ? -2.452 -0.525 6.562 1.00 93.94 100 LEU A C 1
ATOM 780 O O . LEU A 1 100 ? -1.611 -0.137 5.756 1.00 93.94 100 LEU A O 1
ATOM 784 N N . LYS A 1 101 ? -2.823 -1.809 6.630 1.00 94.69 101 LYS A N 1
ATOM 785 C CA . LYS A 1 101 ? -2.280 -2.830 5.733 1.00 94.69 101 LYS A CA 1
ATOM 786 C C . LYS A 1 101 ? -2.685 -2.583 4.281 1.00 94.69 101 LYS A C 1
ATOM 788 O O . LYS A 1 101 ? -1.842 -2.723 3.399 1.00 94.69 101 LYS A O 1
ATOM 793 N N . ALA A 1 102 ? -3.930 -2.174 4.030 1.00 94.56 102 ALA A N 1
ATOM 794 C CA . ALA A 1 102 ? -4.368 -1.758 2.696 1.00 94.56 102 ALA A CA 1
ATOM 795 C C . ALA A 1 102 ? -3.562 -0.547 2.190 1.00 94.56 102 ALA A C 1
ATOM 797 O O . ALA A 1 102 ? -3.125 -0.534 1.041 1.00 94.56 102 ALA A O 1
ATOM 798 N N . GLU A 1 103 ? -3.307 0.444 3.053 1.00 94.50 103 GLU A N 1
ATOM 799 C CA . GLU A 1 103 ? -2.448 1.598 2.739 1.00 94.50 103 GLU A CA 1
ATOM 800 C C . GLU A 1 103 ? -1.032 1.136 2.352 1.00 94.50 103 GLU A C 1
ATOM 802 O O . GLU A 1 103 ? -0.512 1.540 1.312 1.00 94.50 103 GLU A O 1
ATOM 807 N N . ALA A 1 104 ? -0.441 0.216 3.118 1.00 94.12 104 ALA A N 1
ATOM 808 C CA . ALA A 1 104 ? 0.875 -0.341 2.819 1.00 94.12 104 ALA A CA 1
ATOM 809 C C . ALA A 1 104 ? 0.901 -1.132 1.495 1.00 94.12 104 ALA A C 1
ATOM 811 O O . ALA A 1 104 ? 1.829 -0.993 0.698 1.00 94.12 104 ALA A O 1
ATOM 812 N N . GLN A 1 105 ? -0.129 -1.932 1.208 1.00 94.12 105 GLN A N 1
ATOM 813 C CA . GLN A 1 105 ? -0.245 -2.662 -0.062 1.00 94.12 105 GLN A CA 1
ATOM 814 C C . GLN A 1 105 ? -0.387 -1.708 -1.255 1.00 94.12 105 GLN A C 1
ATOM 816 O O . GLN A 1 105 ? 0.241 -1.927 -2.291 1.00 94.12 105 GL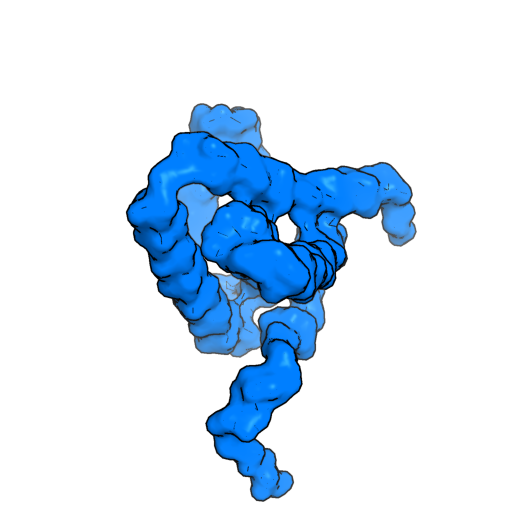N A O 1
ATOM 821 N N . CYS A 1 106 ? -1.146 -0.622 -1.096 1.00 94.81 106 CYS A N 1
ATOM 822 C CA . CYS A 1 106 ? -1.273 0.435 -2.096 1.00 94.81 106 CYS A CA 1
ATOM 823 C C . CYS A 1 106 ? 0.086 1.082 -2.400 1.00 94.81 106 CYS A C 1
ATOM 825 O O . CYS A 1 106 ? 0.514 1.100 -3.553 1.00 94.81 106 CYS A O 1
ATOM 827 N N . ILE A 1 107 ? 0.816 1.519 -1.368 1.00 95.25 107 ILE A N 1
ATOM 828 C CA . ILE A 1 107 ? 2.149 2.118 -1.533 1.00 95.25 107 ILE A CA 1
ATOM 829 C C . ILE A 1 107 ? 3.123 1.119 -2.177 1.00 95.25 107 ILE A C 1
ATOM 831 O O . ILE A 1 107 ? 3.844 1.473 -3.107 1.00 95.25 107 ILE A O 1
ATOM 835 N N . SER A 1 108 ? 3.113 -0.145 -1.742 1.00 94.69 108 SER A N 1
ATOM 836 C CA . SER A 1 108 ? 3.961 -1.199 -2.320 1.00 94.69 108 SER A CA 1
ATOM 837 C C . SER A 1 108 ? 3.680 -1.403 -3.809 1.00 94.69 108 SER A C 1
ATOM 839 O O . SER A 1 108 ? 4.604 -1.533 -4.607 1.00 94.69 108 SER A O 1
ATOM 841 N N . THR A 1 109 ? 2.402 -1.392 -4.191 1.00 95.38 109 THR A N 1
ATOM 842 C CA . THR A 1 109 ? 1.961 -1.529 -5.585 1.00 95.38 109 THR A CA 1
ATOM 843 C C . THR A 1 109 ? 2.465 -0.365 -6.441 1.00 95.38 109 THR A C 1
ATOM 845 O O . THR A 1 109 ? 2.988 -0.589 -7.535 1.00 95.38 109 THR A O 1
ATOM 848 N N . VAL A 1 110 ? 2.378 0.868 -5.927 1.00 94.88 110 VAL A N 1
ATOM 849 C CA . VAL A 1 110 ? 2.910 2.075 -6.586 1.00 94.88 110 VAL A CA 1
ATOM 850 C C . VAL A 1 110 ? 4.420 1.971 -6.778 1.00 94.88 110 VAL A C 1
ATOM 852 O O . VAL A 1 110 ? 4.907 2.169 -7.889 1.00 94.88 110 VAL A O 1
ATOM 855 N N . LEU A 1 111 ? 5.159 1.620 -5.722 1.00 95.69 111 LEU A N 1
ATOM 856 C CA . LEU A 1 111 ? 6.618 1.519 -5.770 1.00 95.69 111 LEU A CA 1
ATOM 857 C C . LEU A 1 111 ? 7.094 0.457 -6.758 1.00 95.69 111 LEU A C 1
ATOM 859 O O . LEU A 1 111 ? 7.997 0.724 -7.544 1.00 95.69 111 LEU A O 1
ATOM 863 N N . LEU A 1 112 ? 6.475 -0.726 -6.752 1.00 96.44 112 LEU A N 1
ATOM 864 C CA . LEU A 1 112 ? 6.843 -1.817 -7.656 1.00 96.44 112 LEU A CA 1
ATOM 865 C C . LEU A 1 112 ? 6.509 -1.484 -9.113 1.00 96.44 112 LEU A C 1
ATOM 867 O O . LEU A 1 112 ? 7.323 -1.738 -9.998 1.00 96.44 112 LEU A O 1
ATOM 871 N N . THR A 1 113 ? 5.354 -0.861 -9.363 1.00 96.19 113 THR A N 1
ATOM 872 C CA . THR A 1 113 ? 4.978 -0.407 -10.712 1.00 96.19 113 THR A CA 1
ATOM 873 C C . THR A 1 113 ? 5.943 0.666 -11.210 1.00 96.19 113 THR A C 1
ATOM 875 O O . THR A 1 113 ? 6.430 0.588 -12.337 1.00 96.19 113 THR A O 1
ATOM 878 N N . GLY A 1 114 ? 6.272 1.644 -10.361 1.00 94.81 114 GLY A N 1
ATOM 879 C CA . GLY A 1 114 ? 7.211 2.696 -10.725 1.00 94.81 114 GLY A CA 1
ATOM 880 C C . GLY A 1 114 ? 8.624 2.170 -10.953 1.00 94.81 114 GLY A C 1
ATOM 881 O O . GLY A 1 114 ? 9.251 2.532 -11.945 1.00 94.81 114 GLY A O 1
ATOM 882 N N . ALA A 1 115 ? 9.093 1.248 -10.110 1.00 95.25 115 ALA A N 1
ATOM 883 C CA . ALA A 1 115 ? 10.365 0.566 -10.313 1.00 95.25 115 ALA A CA 1
ATOM 884 C C . ALA A 1 115 ? 10.382 -0.200 -11.640 1.00 95.25 115 ALA A C 1
ATOM 886 O O . ALA A 1 115 ? 11.345 -0.065 -12.390 1.00 95.25 115 ALA A O 1
ATOM 887 N N . ALA A 1 116 ? 9.318 -0.946 -11.967 1.00 96.06 116 ALA A N 1
ATOM 888 C CA . ALA A 1 116 ? 9.213 -1.669 -13.233 1.00 96.06 116 ALA A CA 1
ATOM 889 C C . ALA A 1 116 ? 9.408 -0.730 -14.432 1.00 96.06 116 ALA A C 1
ATOM 891 O O . ALA A 1 116 ? 10.241 -1.002 -15.294 1.00 96.06 116 ALA A O 1
ATOM 892 N N . LEU A 1 117 ? 8.687 0.395 -14.460 1.00 95.00 117 LEU A N 1
ATOM 893 C CA . LEU A 1 117 ? 8.739 1.362 -15.559 1.00 95.00 117 LEU A CA 1
ATOM 894 C C . LEU A 1 117 ? 10.086 2.082 -15.652 1.00 95.00 117 LEU A C 1
ATOM 896 O O . LEU A 1 117 ? 10.668 2.150 -16.731 1.00 95.00 117 LEU A O 1
ATOM 900 N N . VAL A 1 118 ? 10.620 2.566 -14.528 1.00 93.75 118 VAL A N 1
ATOM 901 C CA . VAL A 1 118 ? 11.949 3.197 -14.495 1.00 93.75 118 VAL A CA 1
ATOM 902 C C . VAL A 1 118 ? 13.022 2.204 -14.947 1.00 93.75 118 VAL A C 1
ATOM 904 O O . VAL A 1 118 ? 13.886 2.550 -15.749 1.00 93.75 118 VAL A O 1
ATOM 907 N N . GLY A 1 119 ? 12.946 0.953 -14.491 1.00 92.81 119 GLY A N 1
ATOM 908 C CA . GLY A 1 119 ? 13.854 -0.112 -14.904 1.00 92.81 119 GLY A CA 1
ATOM 909 C C . GLY A 1 119 ? 13.751 -0.437 -16.394 1.00 92.81 119 GLY A C 1
ATOM 910 O O . GLY A 1 119 ? 14.780 -0.603 -17.038 1.00 92.81 119 GLY A O 1
ATOM 911 N N . ALA A 1 120 ? 12.542 -0.458 -16.962 1.00 92.56 120 ALA A N 1
ATOM 912 C CA . ALA A 1 120 ? 12.336 -0.664 -18.397 1.00 92.56 120 ALA A CA 1
ATOM 913 C C . ALA A 1 120 ? 12.985 0.433 -19.256 1.00 92.56 120 ALA A C 1
ATOM 915 O O . ALA A 1 120 ? 13.437 0.153 -20.363 1.00 92.56 120 ALA A O 1
ATOM 916 N N . VAL A 1 121 ? 13.032 1.670 -18.748 1.00 90.88 121 VAL A N 1
ATOM 917 C CA . VAL A 1 121 ? 13.623 2.818 -19.450 1.00 90.88 121 VAL A CA 1
ATOM 918 C C . VAL A 1 121 ? 15.141 2.883 -19.267 1.00 90.88 121 VAL A C 1
ATOM 920 O O . VAL A 1 121 ? 15.858 3.196 -20.214 1.00 90.88 121 VAL A O 1
ATOM 923 N N . LEU A 1 122 ? 15.643 2.618 -18.058 1.00 93.19 122 LEU A N 1
ATOM 924 C CA . LEU A 1 122 ? 17.051 2.845 -17.715 1.00 93.19 122 LEU A CA 1
ATOM 925 C C . LEU A 1 122 ? 17.955 1.629 -17.926 1.00 93.19 122 LEU A C 1
ATOM 927 O O . LEU A 1 122 ? 19.160 1.799 -18.118 1.00 93.19 122 LEU A O 1
ATOM 931 N N . LEU A 1 123 ? 17.420 0.408 -17.854 1.00 94.69 123 LEU A N 1
ATOM 932 C CA . LEU A 1 123 ? 18.221 -0.806 -17.990 1.00 94.69 123 LEU A CA 1
ATOM 933 C C . LEU A 1 123 ? 18.255 -1.278 -19.452 1.00 94.69 123 LEU A C 1
ATOM 935 O O . LEU A 1 123 ? 17.224 -1.304 -20.124 1.00 94.69 123 LEU A O 1
ATOM 939 N N . PRO A 1 124 ? 19.419 -1.712 -19.959 1.00 93.25 124 PRO A N 1
ATOM 940 C CA . PRO A 1 124 ? 19.564 -2.060 -21.365 1.00 93.25 124 PRO A CA 1
ATOM 941 C C . PRO A 1 124 ? 18.916 -3.409 -21.722 1.00 93.25 124 PRO A C 1
ATOM 943 O O . PRO A 1 124 ? 19.119 -4.424 -21.050 1.00 93.25 124 PRO A O 1
ATOM 946 N N . GLY A 1 125 ? 18.202 -3.431 -22.853 1.00 92.75 125 GLY A N 1
ATOM 947 C CA . GLY A 1 125 ? 17.799 -4.640 -23.578 1.00 92.75 125 GLY A CA 1
ATOM 948 C C . GLY A 1 125 ? 17.070 -5.687 -22.729 1.00 92.75 125 GLY A C 1
ATOM 949 O O . GLY A 1 125 ? 16.097 -5.394 -22.037 1.00 92.75 125 GLY A O 1
ATOM 950 N N . LEU A 1 126 ? 17.546 -6.935 -22.794 1.00 93.94 126 LEU A N 1
ATOM 951 C CA . LEU A 1 126 ? 16.923 -8.070 -22.107 1.00 93.94 126 LEU A CA 1
ATOM 952 C C . LEU A 1 126 ? 16.926 -7.915 -20.578 1.00 93.94 126 LEU A C 1
ATOM 954 O O . LEU A 1 126 ? 15.988 -8.364 -19.925 1.00 93.94 126 LEU A O 1
ATOM 958 N N . VAL A 1 127 ? 17.929 -7.239 -20.007 1.00 95.12 127 VAL A N 1
ATOM 959 C CA . VAL A 1 127 ? 17.999 -6.992 -18.558 1.00 95.12 127 VAL A CA 1
ATOM 960 C C . VAL A 1 127 ? 16.838 -6.105 -18.111 1.00 95.12 127 VAL A C 1
ATOM 962 O O . VAL A 1 127 ? 16.161 -6.437 -17.139 1.00 95.12 127 VAL A O 1
ATOM 965 N N . GLY A 1 128 ? 16.558 -5.026 -18.849 1.00 94.94 128 GLY A N 1
ATOM 966 C CA . GLY A 1 128 ? 15.411 -4.158 -18.574 1.00 94.94 128 GLY A CA 1
ATOM 967 C C . GLY A 1 128 ? 14.076 -4.875 -18.735 1.00 94.94 128 GLY A C 1
ATOM 968 O O . GLY A 1 128 ? 13.211 -4.752 -17.870 1.00 94.94 128 GLY A O 1
ATOM 969 N N . GLY A 1 129 ? 13.936 -5.708 -19.771 1.00 94.56 129 GLY A N 1
ATOM 970 C CA . GLY A 1 129 ? 12.733 -6.521 -19.978 1.00 94.56 129 GLY A CA 1
ATOM 971 C C . GLY A 1 129 ? 12.467 -7.516 -18.841 1.00 94.56 129 GLY A C 1
ATOM 972 O O . GLY A 1 129 ? 11.347 -7.589 -18.335 1.00 94.56 129 GLY A O 1
ATOM 973 N N . VAL A 1 130 ? 13.494 -8.249 -18.394 1.00 96.25 130 VAL A N 1
ATOM 974 C CA . VAL A 1 130 ? 13.375 -9.190 -17.266 1.00 96.25 130 VAL A CA 1
ATOM 975 C C . VAL A 1 130 ? 13.061 -8.449 -15.967 1.00 96.25 130 VAL A C 1
ATOM 977 O O . VAL A 1 130 ? 12.168 -8.862 -15.229 1.00 96.25 130 VAL A O 1
ATOM 980 N N . PHE A 1 131 ? 13.748 -7.336 -15.695 1.00 95.56 131 PHE A N 1
ATOM 981 C CA . PHE A 1 131 ? 13.494 -6.530 -14.503 1.00 95.56 131 PHE A CA 1
ATOM 982 C C . PHE A 1 131 ? 12.060 -5.985 -14.478 1.00 95.56 131 PHE 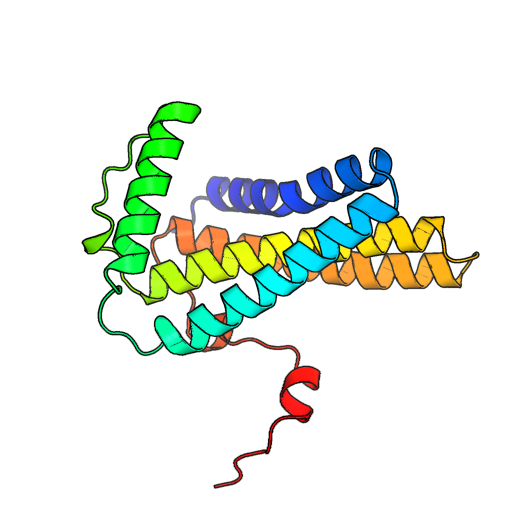A C 1
ATOM 984 O O . PHE A 1 131 ? 11.370 -6.124 -13.466 1.00 95.56 131 PHE A O 1
ATOM 991 N N . PHE A 1 132 ? 11.588 -5.434 -15.603 1.00 96.12 132 PHE A N 1
ATOM 992 C CA . PHE A 1 132 ? 10.207 -4.988 -15.766 1.00 96.12 132 PHE A CA 1
ATOM 993 C C . PHE A 1 132 ? 9.224 -6.119 -15.462 1.00 96.12 132 PHE A C 1
ATOM 995 O O . PHE A 1 132 ? 8.340 -5.941 -14.629 1.00 96.12 132 PHE A O 1
ATOM 1002 N N . ALA A 1 133 ? 9.404 -7.292 -16.077 1.00 96.00 133 ALA A N 1
ATOM 1003 C CA . ALA A 1 133 ? 8.503 -8.426 -15.892 1.00 96.00 133 ALA A CA 1
ATOM 1004 C C . ALA A 1 133 ? 8.428 -8.872 -14.423 1.00 96.00 133 ALA A C 1
ATOM 1006 O O . ALA A 1 133 ? 7.335 -9.087 -13.901 1.00 96.00 133 ALA A O 1
ATOM 1007 N N . LEU A 1 134 ? 9.572 -8.959 -13.736 1.00 96.88 134 LEU A N 1
ATOM 1008 C CA . LEU A 1 134 ? 9.634 -9.357 -12.328 1.00 96.88 134 LEU A CA 1
ATOM 1009 C C . LEU A 1 134 ? 8.955 -8.338 -11.406 1.00 96.88 134 LEU A C 1
ATOM 1011 O O . LEU A 1 134 ? 8.149 -8.719 -10.556 1.00 96.88 134 LEU A O 1
ATOM 1015 N N . MET A 1 135 ? 9.262 -7.049 -11.569 1.00 97.12 135 MET A N 1
ATOM 1016 C CA . MET A 1 135 ? 8.686 -5.992 -10.732 1.00 97.12 135 MET A CA 1
ATOM 1017 C C . MET A 1 135 ? 7.196 -5.798 -11.008 1.00 97.12 135 MET A C 1
ATOM 1019 O O . MET A 1 135 ? 6.413 -5.651 -10.071 1.00 97.12 135 MET A O 1
ATOM 1023 N N . PHE A 1 136 ? 6.782 -5.862 -12.274 1.00 94.69 136 PHE A N 1
ATOM 1024 C CA . PHE A 1 136 ? 5.378 -5.765 -12.656 1.00 94.69 136 PHE A CA 1
ATOM 1025 C C . PHE A 1 136 ? 4.571 -6.961 -12.142 1.00 94.69 136 PHE A C 1
ATOM 1027 O O . PHE A 1 136 ? 3.488 -6.780 -11.590 1.00 94.69 136 PHE A O 1
ATOM 1034 N N . TRP A 1 137 ? 5.114 -8.179 -12.234 1.00 96.12 137 TRP A N 1
ATOM 1035 C CA . TRP A 1 137 ? 4.489 -9.359 -11.638 1.00 96.12 137 TRP A CA 1
ATOM 1036 C C . TRP A 1 137 ? 4.350 -9.219 -10.117 1.00 96.12 137 TRP A C 1
ATOM 1038 O O . TRP A 1 137 ? 3.285 -9.498 -9.567 1.00 96.12 137 TRP A O 1
ATOM 1048 N N . ALA A 1 138 ? 5.379 -8.716 -9.429 1.00 94.69 138 ALA A N 1
ATOM 1049 C CA . ALA A 1 138 ? 5.293 -8.437 -7.998 1.00 94.69 138 ALA A CA 1
ATOM 1050 C C . ALA A 1 138 ? 4.231 -7.368 -7.674 1.00 94.69 138 ALA A C 1
ATOM 1052 O O . ALA A 1 138 ? 3.482 -7.530 -6.709 1.00 94.69 138 ALA A O 1
ATOM 1053 N N . ALA A 1 139 ? 4.127 -6.305 -8.481 1.00 94.06 139 ALA A N 1
ATOM 1054 C CA . ALA A 1 139 ? 3.094 -5.278 -8.338 1.00 94.06 139 ALA A CA 1
ATOM 1055 C C . ALA A 1 139 ? 1.689 -5.872 -8.503 1.00 94.06 139 ALA A C 1
ATOM 1057 O O . ALA A 1 139 ? 0.813 -5.608 -7.682 1.00 94.06 139 ALA A O 1
ATOM 1058 N N . TRP A 1 140 ? 1.502 -6.743 -9.497 1.00 93.44 140 TRP A N 1
ATOM 1059 C CA . TRP A 1 140 ? 0.247 -7.455 -9.727 1.00 93.44 140 TRP A CA 1
ATOM 1060 C C . TRP A 1 140 ? -0.164 -8.306 -8.519 1.00 93.44 140 TRP A C 1
ATOM 1062 O O . TRP A 1 140 ? -1.295 -8.231 -8.048 1.00 93.44 140 TRP A O 1
ATOM 1072 N N . GLN A 1 141 ? 0.776 -9.057 -7.938 1.00 93.50 141 GLN A N 1
ATOM 1073 C CA . GLN A 1 141 ? 0.513 -9.841 -6.725 1.00 93.50 141 GLN A CA 1
ATOM 1074 C C . GLN A 1 141 ? 0.109 -8.956 -5.531 1.00 93.50 141 GLN A C 1
ATOM 1076 O O . GLN A 1 141 ? -0.702 -9.367 -4.699 1.00 93.50 141 GLN A O 1
ATOM 1081 N N . GLN A 1 142 ? 0.660 -7.742 -5.419 1.00 92.00 142 GLN A N 1
ATOM 1082 C CA . GLN A 1 142 ? 0.257 -6.790 -4.376 1.00 92.00 142 GLN A CA 1
ATOM 1083 C C . GLN A 1 142 ? -1.114 -6.168 -4.651 1.00 92.00 142 GLN A C 1
ATOM 1085 O O . GLN A 1 142 ? -1.892 -6.006 -3.711 1.00 92.00 142 GLN A O 1
ATOM 1090 N N . MET A 1 143 ? -1.440 -5.897 -5.915 1.00 93.12 143 MET A N 1
ATOM 1091 C CA . MET A 1 143 ? -2.764 -5.447 -6.343 1.00 93.12 143 MET A CA 1
ATOM 1092 C C . MET A 1 143 ? -3.844 -6.476 -5.981 1.00 93.12 143 MET A C 1
ATOM 1094 O O . MET A 1 143 ? -4.853 -6.114 -5.378 1.00 93.12 143 MET A O 1
ATOM 1098 N N . ASP A 1 144 ? -3.615 -7.762 -6.256 1.00 92.19 144 ASP A N 1
ATOM 1099 C CA . ASP A 1 144 ? -4.562 -8.830 -5.907 1.00 92.19 144 ASP A CA 1
ATOM 1100 C C . ASP A 1 144 ? -4.796 -8.905 -4.390 1.00 92.19 144 ASP A C 1
ATOM 1102 O O . ASP A 1 144 ? -5.927 -9.033 -3.911 1.00 92.19 144 ASP A O 1
ATOM 1106 N N . ARG A 1 145 ? -3.729 -8.757 -3.597 1.00 91.44 145 ARG A N 1
ATOM 1107 C CA . ARG A 1 145 ? -3.834 -8.707 -2.131 1.00 91.44 145 ARG A CA 1
ATOM 1108 C C . ARG A 1 145 ? -4.588 -7.480 -1.652 1.00 91.44 145 ARG A C 1
ATOM 1110 O O . ARG A 1 145 ? -5.408 -7.609 -0.747 1.00 91.44 145 ARG A O 1
ATOM 1117 N N . LEU A 1 146 ? -4.334 -6.322 -2.258 1.00 93.31 146 LEU A N 1
ATOM 1118 C CA . LEU A 1 146 ? -5.064 -5.095 -1.972 1.00 93.31 146 LEU A CA 1
ATOM 1119 C C . LEU A 1 146 ? -6.554 -5.276 -2.258 1.00 93.31 146 LEU A C 1
ATOM 1121 O O . LEU A 1 146 ? -7.368 -4.939 -1.403 1.00 93.31 146 LEU A O 1
ATOM 1125 N N . ALA A 1 147 ? -6.917 -5.873 -3.396 1.00 91.75 147 ALA A N 1
ATOM 1126 C CA . ALA A 1 147 ? -8.308 -6.157 -3.735 1.00 91.75 147 ALA A CA 1
ATOM 1127 C C . ALA A 1 147 ? -8.982 -7.017 -2.653 1.00 91.75 147 ALA A C 1
ATOM 1129 O O . ALA A 1 147 ? -10.054 -6.660 -2.168 1.00 91.75 147 ALA A O 1
ATOM 1130 N N . VAL A 1 148 ? -8.329 -8.092 -2.195 1.00 91.19 148 VAL A N 1
ATOM 1131 C CA . VAL A 1 148 ? -8.841 -8.929 -1.094 1.00 91.19 148 VAL A CA 1
ATOM 1132 C C . VAL A 1 148 ? -8.994 -8.130 0.203 1.00 91.19 148 VAL A C 1
ATOM 1134 O O . VAL A 1 148 ? -10.020 -8.245 0.874 1.00 91.19 148 VAL A O 1
ATOM 1137 N N . THR A 1 149 ? -8.007 -7.307 0.564 1.00 92.88 149 THR A N 1
ATOM 1138 C CA . THR A 1 149 ? -8.076 -6.468 1.769 1.00 92.88 149 THR A CA 1
ATOM 1139 C C . THR A 1 149 ? -9.233 -5.472 1.693 1.00 92.88 149 THR A C 1
ATOM 1141 O O . THR A 1 149 ? -9.962 -5.308 2.670 1.00 92.88 149 THR A O 1
ATOM 1144 N N . LEU A 1 150 ? -9.441 -4.833 0.539 1.00 92.88 150 LEU A N 1
ATOM 1145 C CA . LEU A 1 150 ? -10.543 -3.894 0.320 1.00 92.88 150 LEU A CA 1
ATOM 1146 C C . LEU A 1 150 ? -11.904 -4.582 0.446 1.00 92.88 150 LEU A C 1
ATOM 1148 O O . LEU A 1 150 ? -12.785 -4.044 1.110 1.00 92.88 150 LEU A O 1
ATOM 1152 N N . VAL A 1 151 ? -12.046 -5.791 -0.103 1.00 92.12 151 VAL A N 1
ATOM 1153 C CA . VAL A 1 151 ? -13.263 -6.603 0.047 1.00 92.12 151 VAL A CA 1
ATOM 1154 C C . VAL A 1 151 ? -13.535 -6.899 1.524 1.00 92.12 151 VAL A C 1
ATOM 1156 O O . VAL A 1 151 ? -14.653 -6.719 1.996 1.00 92.12 151 VAL A O 1
ATOM 1159 N N . VAL A 1 152 ? -12.518 -7.313 2.285 1.00 91.38 152 VAL A N 1
ATOM 1160 C CA . VAL A 1 152 ? -12.649 -7.582 3.730 1.00 91.38 152 VAL A CA 1
ATOM 1161 C C . VAL A 1 152 ? -13.067 -6.321 4.500 1.00 91.38 152 VAL A C 1
ATOM 1163 O O . VAL A 1 152 ? -13.966 -6.382 5.343 1.00 91.38 152 VAL A O 1
ATOM 1166 N N . LEU A 1 153 ? -12.477 -5.170 4.165 1.00 91.50 153 LEU A N 1
ATOM 1167 C CA . LEU A 1 153 ? -12.822 -3.878 4.761 1.00 91.50 153 LEU A CA 1
ATOM 1168 C C . LEU A 1 153 ? -14.247 -3.429 4.435 1.00 91.50 153 LEU A C 1
ATOM 1170 O O . LEU A 1 153 ? -14.902 -2.836 5.294 1.00 91.50 153 LEU A O 1
ATOM 1174 N N . GLU A 1 154 ? -14.732 -3.711 3.228 1.00 89.06 154 GLU A N 1
ATOM 1175 C CA . GLU A 1 154 ? -16.099 -3.394 2.815 1.00 89.06 154 GLU A CA 1
ATOM 1176 C C . GLU A 1 154 ? -17.134 -4.132 3.676 1.00 89.06 154 GLU A C 1
ATOM 1178 O O . GLU A 1 154 ? -18.140 -3.549 4.080 1.00 89.06 154 GLU A O 1
ATOM 1183 N N . TYR A 1 155 ? -16.845 -5.378 4.061 1.00 87.62 155 TYR A N 1
ATOM 1184 C CA . TYR A 1 155 ? -17.673 -6.135 5.005 1.00 87.62 155 TYR A CA 1
ATOM 1185 C C . TYR A 1 155 ? -17.522 -5.687 6.465 1.00 87.62 155 TYR A C 1
ATOM 1187 O O . TYR A 1 155 ? -18.180 -6.240 7.344 1.00 87.62 155 TYR A O 1
ATOM 1195 N N . GLY A 1 156 ? -16.667 -4.700 6.750 1.00 88.62 156 GLY A N 1
ATOM 1196 C CA . GLY A 1 156 ? -16.380 -4.258 8.114 1.00 88.62 156 GLY A CA 1
ATOM 1197 C C . GLY A 1 156 ? -15.628 -5.298 8.944 1.00 88.62 156 GLY A C 1
ATOM 1198 O O . GLY A 1 156 ? -15.632 -5.205 10.168 1.00 88.62 156 GLY A O 1
ATOM 1199 N N . ALA A 1 157 ? -14.996 -6.276 8.293 1.00 90.56 157 ALA A N 1
ATOM 1200 C CA . ALA A 1 157 ? -14.211 -7.308 8.949 1.00 90.56 157 ALA A CA 1
ATOM 1201 C C . ALA A 1 157 ? -12.725 -6.925 8.991 1.00 90.56 157 ALA A C 1
ATOM 1203 O O . ALA A 1 157 ? -12.233 -6.149 8.169 1.00 90.56 157 ALA A O 1
ATOM 1204 N N . ALA A 1 158 ? -12.003 -7.484 9.959 1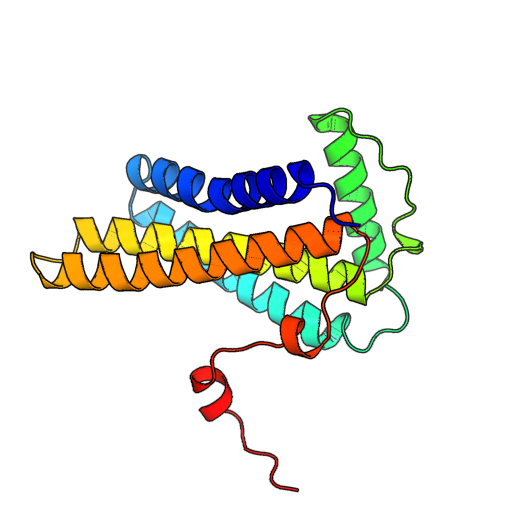.00 92.69 158 ALA A N 1
ATOM 1205 C CA . ALA A 1 158 ? -10.550 -7.399 10.010 1.00 92.69 158 ALA A CA 1
ATOM 1206 C C . ALA A 1 158 ? -9.922 -8.581 9.260 1.00 92.69 158 ALA A C 1
ATOM 1208 O O . ALA A 1 158 ? -10.469 -9.687 9.248 1.00 92.69 158 ALA A O 1
ATOM 1209 N N . LEU A 1 159 ? -8.756 -8.360 8.651 1.00 90.69 159 LEU A N 1
ATOM 1210 C CA . LEU A 1 159 ? -7.937 -9.463 8.163 1.00 90.69 159 LEU A CA 1
ATOM 1211 C C . LEU A 1 159 ? -7.460 -10.320 9.345 1.00 90.69 159 LEU A C 1
ATOM 1213 O O . LEU A 1 159 ? -7.158 -9.782 10.413 1.00 90.69 159 LEU A O 1
ATOM 1217 N N . PRO A 1 160 ? -7.339 -11.643 9.153 1.00 89.44 160 PRO A N 1
ATOM 1218 C CA . PRO A 1 160 ? -6.787 -12.514 10.177 1.00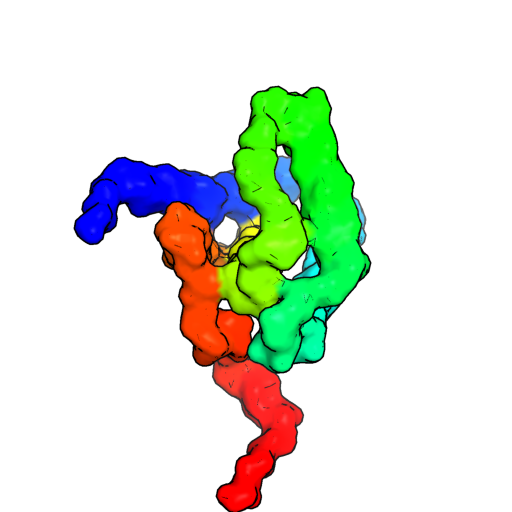 89.44 160 PRO A CA 1
ATOM 1219 C C . PRO A 1 160 ? -5.301 -12.181 10.411 1.00 89.44 160 PRO A C 1
ATOM 1221 O O . PRO A 1 160 ? -4.605 -11.709 9.500 1.00 89.44 160 PRO A O 1
ATOM 1224 N N . ARG A 1 161 ? -4.822 -12.384 11.647 1.00 86.56 161 ARG A N 1
ATOM 1225 C CA . ARG A 1 161 ? -3.505 -11.912 12.123 1.00 86.56 161 ARG A CA 1
ATOM 1226 C C . ARG A 1 161 ? -2.362 -12.397 11.233 1.00 86.56 161 ARG A C 1
ATOM 1228 O O . ARG A 1 161 ? -1.449 -11.629 10.938 1.00 86.56 161 ARG A O 1
ATOM 1235 N N . GLU A 1 162 ? -2.446 -13.622 10.727 1.00 86.75 162 GLU A N 1
ATOM 1236 C CA . GLU A 1 162 ? -1.421 -14.228 9.872 1.00 86.75 162 GLU A CA 1
ATOM 1237 C C . GLU A 1 162 ? -1.293 -13.488 8.533 1.00 86.75 162 GLU A C 1
ATOM 1239 O O . GLU A 1 162 ? -0.204 -13.387 7.973 1.00 86.75 162 GLU A O 1
ATOM 1244 N N . ARG A 1 163 ? -2.394 -12.919 8.021 1.00 85.81 163 ARG A N 1
ATOM 1245 C CA . ARG A 1 163 ? -2.391 -12.120 6.784 1.00 85.81 163 ARG A CA 1
ATOM 1246 C C . ARG A 1 163 ? -1.931 -10.681 7.005 1.00 85.81 163 ARG A C 1
ATOM 1248 O O . ARG A 1 163 ? -1.346 -10.097 6.095 1.00 85.81 163 ARG A O 1
ATOM 1255 N N . LEU A 1 164 ? -2.156 -10.116 8.193 1.00 84.56 164 LEU A N 1
ATOM 1256 C CA . LEU A 1 164 ? -1.604 -8.806 8.568 1.00 84.56 164 LEU A CA 1
ATOM 1257 C C . LEU A 1 164 ? -0.076 -8.870 8.693 1.00 84.56 164 LEU A C 1
ATOM 1259 O O . LEU A 1 164 ? 0.629 -7.992 8.186 1.00 84.56 164 LEU A O 1
ATOM 1263 N N . LEU A 1 165 ? 0.415 -9.954 9.295 1.00 82.31 165 LEU A N 1
ATOM 1264 C CA . LEU A 1 165 ? 1.832 -10.223 9.531 1.00 82.31 165 LEU A CA 1
ATOM 1265 C C . LEU A 1 165 ? 2.549 -10.897 8.363 1.00 82.31 165 LEU A C 1
ATOM 1267 O O . LEU A 1 165 ? 3.753 -11.128 8.459 1.00 82.31 165 LEU A O 1
ATOM 1271 N N . TRP A 1 166 ? 1.849 -11.218 7.271 1.00 75.94 166 TRP A N 1
ATOM 1272 C CA . TRP A 1 166 ? 2.468 -11.908 6.147 1.00 75.94 166 TRP A CA 1
ATOM 1273 C C . TRP A 1 166 ? 3.665 -11.098 5.632 1.00 75.94 166 TRP A C 1
ATOM 1275 O O . TRP A 1 166 ? 3.517 -9.983 5.118 1.00 75.94 166 TRP A O 1
ATOM 1285 N N . ARG A 1 167 ? 4.854 -11.683 5.788 1.00 66.31 167 ARG A N 1
ATOM 1286 C CA . ARG A 1 167 ? 6.123 -11.222 5.229 1.00 66.31 167 ARG A CA 1
ATOM 1287 C C . ARG A 1 167 ? 6.604 -12.274 4.227 1.00 66.31 167 ARG A C 1
ATOM 1289 O O . ARG A 1 167 ? 6.356 -13.464 4.433 1.00 66.31 167 ARG A O 1
ATOM 1296 N N . PRO A 1 168 ? 7.294 -11.879 3.146 1.00 63.03 168 PRO A N 1
ATOM 1297 C CA . PRO A 1 168 ? 7.976 -12.841 2.292 1.00 63.03 168 PRO A CA 1
ATOM 1298 C C . PRO A 1 168 ? 8.916 -13.713 3.135 1.00 63.03 168 PRO A C 1
ATOM 1300 O O . PRO A 1 168 ? 9.623 -13.191 3.996 1.00 63.03 168 PRO A O 1
ATOM 1303 N N . ALA A 1 169 ? 8.950 -15.023 2.881 1.00 57.19 169 ALA A N 1
ATOM 1304 C CA . ALA A 1 169 ? 9.709 -15.980 3.696 1.00 57.19 169 ALA A CA 1
ATOM 1305 C C . ALA A 1 169 ? 11.202 -15.617 3.849 1.00 57.19 169 ALA A C 1
ATOM 1307 O O . ALA A 1 169 ? 11.791 -15.860 4.897 1.00 57.19 169 ALA A O 1
ATOM 1308 N N . TRP A 1 170 ? 11.793 -14.966 2.843 1.00 54.59 170 TRP A N 1
ATOM 1309 C CA . TRP A 1 170 ? 13.187 -14.510 2.866 1.00 54.59 170 TRP A CA 1
ATOM 1310 C C . TRP A 1 170 ? 13.447 -13.329 3.818 1.00 54.59 170 TRP A C 1
ATOM 1312 O O . TRP A 1 170 ? 14.584 -13.089 4.201 1.00 54.59 170 TRP A O 1
ATOM 1322 N N . VAL A 1 171 ? 12.416 -12.578 4.218 1.00 55.78 171 VAL A N 1
ATOM 1323 C CA . VAL A 1 171 ? 12.541 -11.528 5.245 1.00 55.78 171 VAL A CA 1
ATOM 1324 C C . VAL A 1 171 ? 12.552 -12.159 6.639 1.00 55.78 171 VAL A C 1
ATOM 1326 O O . VAL A 1 171 ? 13.241 -11.680 7.533 1.00 55.78 171 VAL A O 1
ATOM 1329 N N . GLY A 1 172 ? 11.824 -13.266 6.819 1.00 51.03 172 GLY A N 1
ATOM 1330 C CA . GLY A 1 172 ? 11.809 -14.033 8.066 1.00 51.03 172 GLY A CA 1
ATOM 1331 C C . GLY A 1 172 ? 13.065 -14.879 8.291 1.00 51.03 172 GLY A C 1
ATOM 1332 O O . GLY A 1 172 ? 13.357 -15.211 9.430 1.00 51.03 172 GLY A O 1
ATOM 1333 N N . SER A 1 173 ? 13.837 -15.192 7.243 1.00 53.44 173 SER A N 1
ATOM 1334 C CA . SER A 1 173 ? 15.044 -16.027 7.360 1.00 53.44 173 SER A CA 1
ATOM 1335 C C . SER A 1 173 ? 16.232 -15.347 8.050 1.00 53.44 173 SER A C 1
ATOM 1337 O O . SER A 1 173 ? 17.220 -16.017 8.324 1.00 53.44 173 SER A O 1
ATOM 1339 N N . TRP A 1 174 ? 16.157 -14.037 8.304 1.00 52.19 174 TRP A N 1
ATOM 1340 C CA . TRP A 1 174 ? 17.195 -13.270 9.008 1.00 52.19 174 TRP A CA 1
ATOM 1341 C C . TRP A 1 174 ? 16.853 -12.983 10.472 1.00 52.19 174 TRP A C 1
ATOM 1343 O O . TRP A 1 174 ? 17.693 -12.459 11.200 1.00 52.19 174 TRP A O 1
ATOM 1353 N N . LEU A 1 175 ? 15.627 -13.292 10.901 1.00 54.22 175 LEU A N 1
ATOM 1354 C CA . LEU A 1 175 ? 15.250 -13.200 12.306 1.00 54.22 175 LEU A CA 1
ATOM 1355 C C . LEU A 1 175 ? 15.740 -14.465 13.021 1.00 54.22 175 LEU A C 1
ATOM 1357 O O . LEU A 1 175 ? 15.646 -15.548 12.433 1.00 54.22 175 LEU A O 1
ATOM 1361 N N . PRO A 1 176 ? 16.273 -14.354 14.254 1.00 54.44 176 PRO A N 1
ATOM 1362 C CA . PRO A 1 176 ? 16.576 -15.518 15.069 1.00 54.44 176 PRO A CA 1
ATOM 1363 C C . PRO A 1 176 ? 15.350 -16.421 15.095 1.00 54.44 176 PRO A C 1
ATOM 1365 O O . PRO A 1 176 ? 14.231 -15.978 15.354 1.00 54.44 176 PRO A O 1
ATOM 1368 N N . ARG A 1 177 ? 15.560 -17.678 14.726 1.00 54.47 177 ARG A N 1
ATOM 1369 C CA . ARG A 1 177 ? 14.548 -18.706 14.869 1.00 54.47 177 ARG A CA 1
ATOM 1370 C C . ARG A 1 177 ? 14.449 -18.953 16.371 1.00 54.47 177 ARG A C 1
ATOM 1372 O O . ARG A 1 177 ? 15.403 -19.452 16.964 1.00 54.47 177 ARG A O 1
ATOM 1379 N N . ASP A 1 178 ? 13.360 -18.502 16.987 1.00 54.25 178 ASP A N 1
ATOM 1380 C CA . ASP A 1 178 ? 13.047 -18.835 18.377 1.00 54.25 178 ASP A CA 1
ATOM 1381 C C . ASP A 1 178 ? 12.647 -20.315 18.414 1.00 54.25 178 ASP A C 1
ATOM 1383 O O . ASP A 1 178 ? 11.471 -20.678 18.453 1.00 54.25 178 ASP A O 1
ATOM 1387 N N . ASP A 1 179 ? 13.657 -21.174 18.307 1.00 46.94 179 ASP A N 1
ATOM 1388 C CA . ASP A 1 179 ? 13.556 -22.617 18.455 1.00 46.94 179 ASP A CA 1
ATOM 1389 C C . ASP A 1 179 ? 13.493 -22.909 19.965 1.00 46.94 179 ASP A C 1
ATOM 1391 O O . ASP A 1 179 ? 14.499 -23.244 20.595 1.00 46.94 179 ASP A O 1
ATOM 1395 N N . GLY A 1 180 ? 12.318 -22.666 20.553 1.00 42.81 180 GLY A N 1
ATOM 1396 C CA . GLY A 1 180 ? 11.948 -23.095 21.906 1.00 42.81 180 GLY A CA 1
ATOM 1397 C C . GLY A 1 180 ? 11.370 -24.502 21.918 1.00 42.81 180 GLY A C 1
ATOM 1398 O O . GLY A 1 180 ? 10.516 -24.790 21.047 1.00 42.81 180 GLY A O 1
#

Organism: NCBI:txid441103

pLDDT: mean 86.9, std 11.82, range [42.81, 97.12]

Foldseek 3Di:
DDDVVLLVVLLVVLCVLLVVLVVCLVPDDPVVVVVVLVVLVVLLVVLLCCLPPPQPPDQFHDPVQQVVVVVVQVVCCVPPVDHDPDRSRPQHSLLVLLVSLLVSLSSLLSSLSSQLVVLLVPPDDPRNVVSNVVSNVVSVVSSVLSSVSVSCSVVVHGDDPCSSPDDDVVVVVPDPDPPD

Secondary structure (DSSP, 8-state):
---HHHHHHHHHHHHHHHHHHHHHHHHS-HHHHHHHHHHHHHHHHHHHHHIIIIISS-SS--HHHHHHHHHHHHHHHHHH-----S-GGGS-HHHHHHHHHHHHHHHHHHHHHHHHHHHHHHS-HHHHHHHHHHHHHHHHHHHHHHHHHHHHHHTTPPPPHHHHS---HHHHTTS-----

Radius of gyration: 18.22 Å; chains: 1; bounding box: 43×42×47 Å